Protein AF-A0AAW7D8P4-F1 (afdb_monomer)

Mean predicted aligned error: 3.4 Å

pLDDT: mean 95.24, std 5.35, range [63.38, 98.5]

Sequence (93 aa):
MNEHLEIVNHQNAIGYIKELAKKNKTISERDLLQIHYLMVHGINNDQAGKYRNLQVLISGAKHVPPQPFLVPKEMENLFLWYNENKDKLHPLY

Structure (mmCIF, N/CA/C/O backbone):
data_AF-A0AAW7D8P4-F1
#
_entry.id   AF-A0AAW7D8P4-F1
#
loop_
_atom_site.group_PDB
_atom_site.id
_atom_site.type_symbol
_atom_site.label_atom_id
_atom_site.label_alt_id
_atom_site.label_comp_id
_atom_site.label_asym_id
_atom_site.label_entity_id
_atom_site.label_seq_id
_atom_site.pdbx_PDB_ins_code
_atom_site.Cartn_x
_atom_site.Cartn_y
_atom_site.Cartn_z
_atom_site.occupancy
_atom_s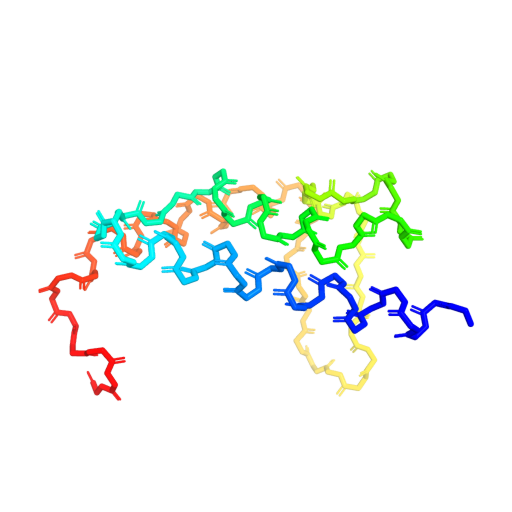ite.B_iso_or_equiv
_atom_site.auth_seq_id
_atom_site.auth_comp_id
_atom_site.auth_asym_id
_atom_site.auth_atom_id
_atom_site.pdbx_PDB_model_num
ATOM 1 N N . MET A 1 1 ? 24.795 1.824 -4.464 1.00 63.38 1 MET A N 1
ATOM 2 C CA . MET A 1 1 ? 24.037 3.093 -4.334 1.00 63.38 1 MET A CA 1
ATOM 3 C C . MET A 1 1 ? 22.552 2.831 -4.084 1.00 63.38 1 MET A C 1
ATOM 5 O O . MET A 1 1 ? 22.031 3.408 -3.142 1.00 63.38 1 MET A O 1
ATOM 9 N N . ASN A 1 2 ? 21.906 1.913 -4.820 1.00 76.94 2 ASN A N 1
ATOM 10 C CA . ASN A 1 2 ? 20.502 1.529 -4.580 1.00 76.94 2 ASN A CA 1
ATOM 11 C C . ASN A 1 2 ? 20.242 0.933 -3.184 1.00 76.94 2 ASN A C 1
ATOM 13 O O . ASN A 1 2 ? 19.294 1.354 -2.541 1.00 76.94 2 ASN A O 1
ATOM 17 N N . GLU A 1 3 ? 21.114 0.063 -2.665 1.00 86.69 3 GLU A N 1
ATOM 18 C CA . GLU A 1 3 ? 20.946 -0.534 -1.322 1.00 86.69 3 GLU A CA 1
ATOM 19 C C . GLU A 1 3 ? 20.849 0.516 -0.199 1.00 86.69 3 GLU A C 1
ATOM 21 O O . GLU A 1 3 ? 20.065 0.377 0.735 1.00 86.69 3 GLU A O 1
ATOM 26 N N . HIS A 1 4 ? 21.612 1.613 -0.297 1.00 93.06 4 HIS A N 1
ATOM 27 C CA . HIS A 1 4 ? 21.521 2.707 0.673 1.00 93.06 4 HIS A CA 1
ATOM 28 C C . HIS A 1 4 ? 20.154 3.404 0.606 1.00 93.06 4 HIS A C 1
ATOM 30 O O . HIS A 1 4 ? 19.560 3.690 1.645 1.00 93.06 4 HIS A O 1
ATOM 36 N N . LEU A 1 5 ? 19.634 3.637 -0.606 1.00 93.62 5 LEU A N 1
ATOM 37 C CA . LEU A 1 5 ? 18.301 4.209 -0.802 1.00 93.62 5 LEU A CA 1
ATOM 38 C C . LEU A 1 5 ? 17.206 3.270 -0.296 1.00 93.62 5 LEU A C 1
ATOM 40 O O . LEU A 1 5 ? 16.268 3.742 0.331 1.00 93.62 5 LEU A O 1
ATOM 44 N N . GLU A 1 6 ? 17.343 1.958 -0.490 1.00 93.75 6 GLU A N 1
ATOM 45 C CA . GLU A 1 6 ? 16.398 0.969 0.040 1.00 93.75 6 GLU A CA 1
ATOM 46 C C . GLU A 1 6 ? 16.294 1.046 1.567 1.00 93.75 6 GLU A C 1
ATOM 48 O O . GLU A 1 6 ? 15.185 1.072 2.102 1.00 93.75 6 GLU A O 1
ATOM 53 N N . ILE A 1 7 ? 17.424 1.168 2.272 1.00 95.62 7 ILE A N 1
ATOM 54 C CA . ILE A 1 7 ? 17.446 1.308 3.737 1.00 95.62 7 ILE A CA 1
ATOM 55 C C . ILE A 1 7 ? 16.736 2.597 4.177 1.00 95.62 7 ILE A C 1
ATOM 57 O O . ILE A 1 7 ? 15.882 2.563 5.067 1.00 95.62 7 ILE A O 1
ATOM 61 N N . VAL A 1 8 ? 17.057 3.729 3.542 1.00 96.56 8 VAL A N 1
ATOM 62 C CA . VAL A 1 8 ? 16.448 5.032 3.861 1.00 96.56 8 VAL A CA 1
ATOM 63 C C . VAL A 1 8 ? 14.942 5.021 3.572 1.00 96.56 8 VAL A C 1
ATOM 65 O O . VAL A 1 8 ? 14.138 5.437 4.408 1.00 96.56 8 VAL A O 1
ATOM 68 N N . ASN A 1 9 ? 14.540 4.490 2.420 1.00 97.25 9 ASN A N 1
ATOM 69 C CA . ASN A 1 9 ? 13.143 4.348 2.022 1.00 97.25 9 ASN A CA 1
ATOM 70 C C . ASN A 1 9 ? 12.362 3.467 2.996 1.00 97.25 9 ASN A C 1
ATOM 72 O O . ASN A 1 9 ? 11.258 3.825 3.410 1.00 97.25 9 ASN A O 1
ATOM 76 N N . HIS A 1 10 ? 12.952 2.350 3.424 1.00 97.06 10 HIS A N 1
ATOM 77 C CA . HIS A 1 10 ? 12.328 1.458 4.390 1.00 97.06 10 HIS A CA 1
ATOM 78 C C . HIS A 1 10 ? 12.118 2.143 5.744 1.00 97.06 10 HIS A C 1
ATOM 80 O O . HIS A 1 10 ? 11.033 2.053 6.325 1.00 97.06 10 HIS A O 1
ATOM 86 N N . GLN A 1 11 ? 13.111 2.901 6.221 1.00 97.88 11 GLN A N 1
ATOM 87 C CA . GLN A 1 11 ? 12.978 3.700 7.440 1.00 97.88 11 GLN A CA 1
ATOM 88 C C . GLN A 1 11 ? 11.829 4.717 7.328 1.00 97.88 11 GLN A C 1
ATOM 90 O O . GLN A 1 11 ? 11.022 4.838 8.256 1.00 97.88 11 GLN A O 1
ATOM 95 N N . ASN A 1 12 ? 11.710 5.402 6.188 1.00 97.62 12 ASN A N 1
ATOM 96 C CA . ASN A 1 12 ? 10.635 6.363 5.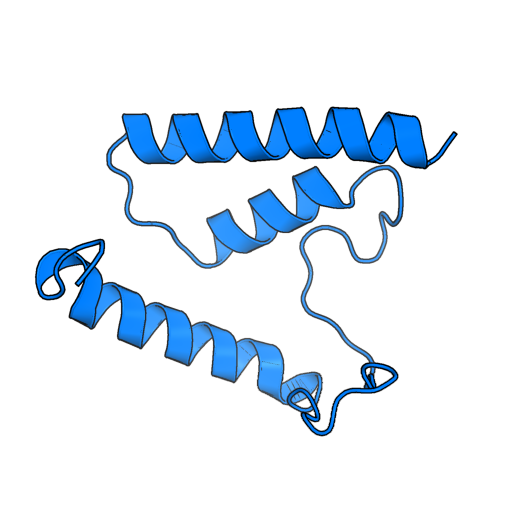928 1.00 97.62 12 ASN A CA 1
ATOM 97 C C . ASN A 1 12 ? 9.253 5.694 5.890 1.00 97.62 12 ASN A C 1
ATOM 99 O O . ASN A 1 12 ? 8.308 6.186 6.514 1.00 97.62 12 ASN A O 1
ATOM 103 N N . ALA A 1 13 ? 9.132 4.554 5.207 1.00 98.12 13 ALA A N 1
ATOM 104 C CA . ALA A 1 13 ? 7.891 3.791 5.126 1.00 98.12 13 ALA A CA 1
ATOM 105 C C . ALA A 1 13 ? 7.435 3.294 6.509 1.00 98.12 13 ALA A C 1
ATOM 107 O O . ALA A 1 13 ? 6.272 3.475 6.875 1.00 98.12 13 ALA A O 1
ATOM 108 N N . ILE A 1 14 ? 8.352 2.753 7.322 1.00 98.38 14 ILE A N 1
ATOM 109 C CA . ILE A 1 14 ? 8.063 2.358 8.711 1.00 98.38 14 ILE A CA 1
ATOM 110 C C . ILE A 1 14 ? 7.606 3.565 9.537 1.00 98.38 14 ILE A C 1
ATOM 112 O O . ILE A 1 14 ? 6.654 3.453 10.313 1.00 98.38 14 ILE A O 1
ATOM 116 N N . GLY A 1 15 ? 8.267 4.716 9.385 1.00 98.31 15 GLY A N 1
ATOM 117 C CA . GLY A 1 15 ? 7.873 5.956 10.055 1.00 98.31 15 GLY A CA 1
ATOM 118 C C . GLY A 1 15 ? 6.429 6.341 9.736 1.00 98.31 15 GLY A C 1
ATOM 119 O O . GLY A 1 15 ? 5.633 6.569 10.645 1.00 98.31 15 GLY A O 1
ATOM 120 N N . TYR A 1 16 ? 6.059 6.316 8.455 1.00 98.06 16 TYR A N 1
ATOM 121 C CA . TYR A 1 16 ? 4.697 6.604 8.010 1.00 98.06 16 TYR A CA 1
ATOM 122 C C . TYR A 1 16 ? 3.665 5.615 8.576 1.00 98.06 16 TYR A C 1
ATOM 124 O O . TYR A 1 16 ? 2.636 6.040 9.103 1.00 98.06 16 TYR A O 1
ATOM 132 N N . ILE A 1 17 ? 3.960 4.309 8.558 1.00 97.81 17 ILE A N 1
ATOM 133 C CA . ILE A 1 17 ? 3.089 3.273 9.143 1.00 97.81 17 ILE A CA 1
ATOM 134 C C . ILE A 1 17 ? 2.869 3.520 10.642 1.00 97.81 17 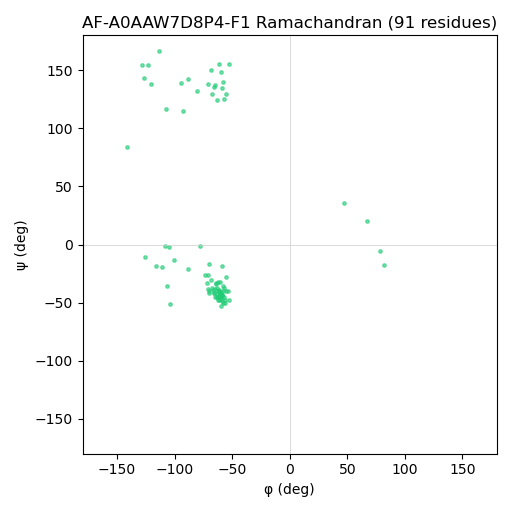ILE A C 1
ATOM 136 O O . ILE A 1 17 ? 1.737 3.448 11.123 1.00 97.81 17 ILE A O 1
ATOM 140 N N . LYS A 1 18 ? 3.927 3.865 11.387 1.00 97.94 18 LYS A N 1
ATOM 141 C CA . LYS A 1 18 ? 3.819 4.188 12.819 1.00 97.94 18 LYS A CA 1
ATOM 142 C C . LYS A 1 18 ? 2.924 5.402 13.065 1.00 97.94 18 LYS A C 1
ATOM 144 O O . LYS A 1 18 ? 2.143 5.387 14.011 1.00 97.94 18 LYS A O 1
ATOM 149 N N . GLU A 1 19 ? 2.999 6.432 12.226 1.00 97.44 19 GLU A N 1
ATOM 150 C CA . GLU A 1 19 ? 2.121 7.604 12.336 1.00 97.44 19 GLU A CA 1
ATOM 151 C C . GLU A 1 19 ? 0.653 7.278 12.027 1.00 97.44 19 GLU A C 1
ATOM 153 O O . GLU A 1 19 ? -0.241 7.791 12.703 1.00 97.44 19 GLU A O 1
ATOM 158 N N . LEU A 1 20 ? 0.382 6.398 11.057 1.00 96.62 20 LEU A N 1
ATOM 159 C CA . LEU A 1 20 ? -0.975 5.900 10.802 1.00 96.62 20 LEU A CA 1
ATOM 160 C C . LEU A 1 20 ? -1.530 5.143 12.016 1.00 96.62 20 LEU A C 1
ATOM 162 O O . LEU A 1 20 ? -2.658 5.408 12.438 1.00 96.62 20 LEU A O 1
ATOM 166 N N . ALA A 1 21 ? -0.717 4.264 12.608 1.00 95.06 21 ALA A N 1
ATOM 167 C CA . ALA A 1 21 ? -1.088 3.491 13.789 1.00 95.06 21 ALA A CA 1
ATOM 168 C C . ALA A 1 21 ? -1.358 4.387 15.010 1.00 95.06 21 ALA A C 1
ATOM 170 O O . ALA A 1 21 ? -2.382 4.234 15.669 1.00 95.06 21 ALA A O 1
ATOM 171 N N . LYS A 1 22 ? -0.497 5.382 15.277 1.00 97.12 22 LYS A N 1
ATOM 172 C CA . LYS A 1 22 ? -0.694 6.355 16.371 1.00 97.12 22 LYS A CA 1
ATOM 173 C C . LYS A 1 22 ? -2.005 7.128 16.255 1.00 97.12 22 LYS A C 1
ATOM 175 O O . LYS A 1 22 ? -2.619 7.447 17.266 1.00 97.12 22 LYS A O 1
ATOM 180 N N . LYS A 1 23 ? -2.433 7.441 15.030 1.00 95.75 23 LYS A N 1
ATOM 181 C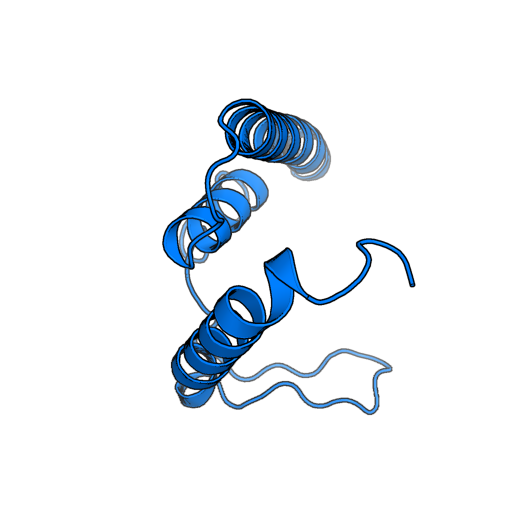 CA . LYS A 1 23 ? -3.695 8.147 14.763 1.00 95.75 23 LYS A CA 1
ATOM 182 C C . LYS A 1 23 ? -4.923 7.240 14.860 1.00 95.75 23 LYS A C 1
ATOM 184 O O . LYS A 1 23 ? -6.028 7.725 14.639 1.00 95.75 23 LYS A O 1
ATOM 189 N N . ASN A 1 24 ? -4.734 5.945 15.136 1.00 90.50 24 ASN A N 1
ATOM 190 C CA . ASN A 1 24 ? -5.770 4.915 15.087 1.00 90.50 24 ASN A CA 1
ATOM 191 C C . ASN A 1 24 ? -6.609 4.992 13.796 1.00 90.50 24 ASN A C 1
ATOM 193 O O . ASN A 1 24 ? -7.829 4.819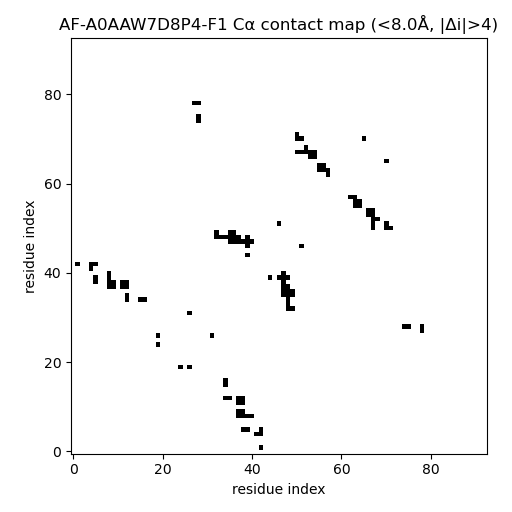 13.794 1.00 90.50 24 ASN A O 1
ATOM 197 N N . LYS A 1 25 ? -5.953 5.349 12.684 1.00 90.25 25 LYS A N 1
ATOM 198 C CA . LYS A 1 25 ? -6.617 5.550 11.400 1.00 90.25 25 LYS A CA 1
ATOM 199 C C . LYS A 1 25 ? -6.837 4.188 10.751 1.00 90.25 25 LYS A C 1
ATOM 201 O O . LYS A 1 25 ? -5.900 3.403 10.626 1.00 90.25 25 LYS A O 1
ATOM 206 N N . THR A 1 26 ? -8.050 3.935 10.260 1.00 93.56 26 THR A N 1
ATOM 207 C CA . THR A 1 26 ? -8.286 2.784 9.378 1.00 93.56 26 THR A CA 1
ATOM 208 C C . THR A 1 26 ? -7.477 2.963 8.092 1.00 93.56 26 THR A C 1
ATOM 210 O O . THR A 1 26 ? -7.584 3.993 7.423 1.00 93.56 26 THR A O 1
ATOM 213 N N . ILE A 1 27 ? -6.640 1.974 7.778 1.00 95.69 27 ILE A N 1
ATOM 214 C CA . ILE A 1 27 ? -5.797 1.979 6.583 1.00 95.69 27 ILE A CA 1
ATOM 215 C C . ILE A 1 27 ? -6.670 1.907 5.325 1.00 95.69 27 ILE A C 1
ATOM 217 O O . ILE A 1 27 ? -7.617 1.127 5.253 1.00 95.69 27 ILE A O 1
ATOM 221 N N . SER A 1 28 ? -6.339 2.736 4.339 1.00 96.44 28 SER A N 1
ATOM 222 C CA . SER A 1 28 ? -7.002 2.776 3.035 1.00 96.44 28 SER A CA 1
ATOM 223 C C . SER A 1 28 ? -6.070 2.321 1.913 1.00 96.44 28 SER A C 1
ATOM 225 O O . SER A 1 28 ? -4.848 2.292 2.071 1.00 96.44 28 SER A O 1
ATOM 227 N N . GLU A 1 29 ? -6.638 2.055 0.740 1.00 97.50 29 GLU A N 1
ATOM 228 C CA . GLU A 1 29 ? -5.884 1.769 -0.485 1.00 97.50 29 GLU A CA 1
ATOM 229 C C . GLU A 1 29 ? -4.862 2.862 -0.815 1.00 97.50 29 GLU A C 1
ATOM 231 O O . GLU A 1 29 ? -3.714 2.584 -1.160 1.00 97.50 29 GLU A O 1
ATOM 236 N N . ARG A 1 30 ? -5.241 4.127 -0.609 1.00 97.56 30 ARG A N 1
ATOM 237 C CA . ARG A 1 30 ? -4.336 5.264 -0.780 1.00 97.56 30 ARG A CA 1
ATOM 238 C C . ARG A 1 30 ? -3.148 5.206 0.177 1.00 97.56 30 ARG A C 1
ATOM 240 O O . ARG A 1 30 ? -2.039 5.537 -0.228 1.00 97.56 30 ARG A O 1
ATOM 247 N N . ASP A 1 31 ? -3.370 4.810 1.430 1.00 98.06 31 ASP A N 1
ATOM 248 C CA . ASP A 1 31 ? -2.289 4.685 2.413 1.00 98.06 31 ASP A CA 1
ATOM 249 C C . ASP A 1 31 ? -1.323 3.558 2.016 1.00 98.06 31 ASP A C 1
ATOM 251 O O . ASP A 1 31 ? -0.110 3.730 2.107 1.00 98.06 31 ASP A O 1
ATOM 255 N N . LEU A 1 32 ? -1.842 2.438 1.500 1.00 98.12 32 LEU A N 1
ATOM 256 C CA . LEU A 1 32 ? -1.020 1.350 0.968 1.00 98.12 32 LEU A CA 1
ATOM 257 C C . LEU A 1 32 ? -0.167 1.801 -0.226 1.00 98.12 32 LEU A C 1
ATOM 259 O O . LEU A 1 32 ? 1.038 1.546 -0.255 1.00 98.12 32 LEU A O 1
ATOM 263 N N . LEU A 1 33 ? -0.764 2.496 -1.196 1.00 98.31 33 LEU A N 1
ATOM 264 C CA . LEU A 1 33 ? -0.021 3.034 -2.338 1.00 98.31 33 LEU A CA 1
ATOM 265 C C . LEU A 1 33 ? 1.002 4.091 -1.900 1.00 98.31 33 LEU A C 1
ATOM 267 O O . LEU A 1 33 ? 2.095 4.146 -2.458 1.00 98.31 33 LEU A O 1
ATOM 271 N N . GLN A 1 34 ? 0.708 4.874 -0.859 1.00 98.50 34 GLN A N 1
ATOM 272 C CA . GLN A 1 34 ? 1.671 5.805 -0.272 1.00 98.50 34 GLN A CA 1
ATOM 273 C C . GLN A 1 34 ? 2.852 5.070 0.377 1.00 98.50 34 GLN A C 1
ATOM 275 O O . GLN A 1 34 ? 3.997 5.481 0.195 1.00 98.50 34 GLN A O 1
ATOM 280 N N . ILE A 1 35 ? 2.609 3.968 1.092 1.00 98.38 35 ILE A N 1
ATOM 281 C CA . ILE A 1 35 ? 3.677 3.115 1.637 1.00 98.38 35 ILE A CA 1
ATOM 282 C C . ILE A 1 35 ? 4.543 2.571 0.495 1.00 98.38 35 ILE A C 1
ATOM 284 O O . ILE A 1 35 ? 5.766 2.681 0.548 1.00 98.38 35 ILE A O 1
ATOM 288 N N . HIS A 1 36 ? 3.925 2.049 -0.568 1.00 98.31 36 HIS A N 1
ATOM 289 C CA . HIS A 1 36 ? 4.653 1.5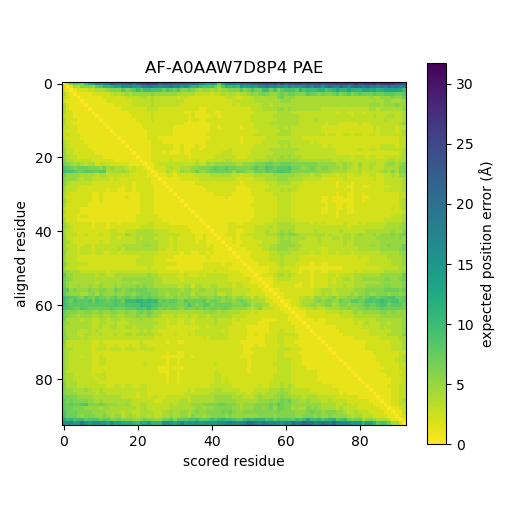59 -1.740 1.00 98.31 36 HIS A CA 1
ATOM 290 C C . HIS A 1 36 ? 5.464 2.669 -2.426 1.00 98.31 36 HIS A C 1
ATOM 292 O O . HIS A 1 36 ? 6.605 2.450 -2.828 1.00 98.31 36 HIS A O 1
ATOM 298 N N . TYR A 1 37 ? 4.913 3.882 -2.521 1.00 98.44 37 TYR A N 1
ATOM 299 C CA . TYR A 1 37 ? 5.644 5.042 -3.021 1.00 98.44 37 TYR A CA 1
ATOM 300 C C . TYR A 1 37 ? 6.897 5.313 -2.185 1.00 98.44 37 TYR A C 1
ATOM 302 O O . TYR A 1 37 ? 7.983 5.405 -2.746 1.00 98.44 37 TYR A O 1
ATOM 310 N N . LEU A 1 38 ? 6.771 5.377 -0.855 1.00 98.19 38 LEU A N 1
ATOM 311 C CA . LEU A 1 38 ? 7.903 5.626 0.045 1.00 98.19 38 LEU A CA 1
ATOM 312 C C . LEU A 1 38 ? 8.987 4.547 -0.053 1.00 98.19 38 LEU A C 1
ATOM 314 O O . LEU A 1 38 ? 10.160 4.862 0.100 1.00 98.19 38 LEU A O 1
ATOM 318 N N . MET A 1 39 ? 8.602 3.301 -0.331 1.00 96.81 39 MET A N 1
ATOM 319 C CA . MET A 1 39 ? 9.532 2.184 -0.502 1.00 96.81 39 MET A CA 1
ATOM 320 C C . MET A 1 39 ? 10.345 2.269 -1.803 1.00 96.81 39 MET A C 1
ATOM 322 O O . MET A 1 39 ? 11.520 1.907 -1.816 1.00 96.81 39 MET A O 1
ATOM 326 N N . VAL A 1 40 ? 9.732 2.723 -2.900 1.00 95.81 40 VAL A N 1
ATOM 327 C CA . VAL A 1 40 ? 10.276 2.551 -4.263 1.00 95.81 40 VAL A CA 1
ATOM 328 C C . VAL A 1 40 ? 10.735 3.868 -4.901 1.00 95.81 40 VAL A C 1
ATOM 330 O O . VAL A 1 40 ? 11.531 3.863 -5.845 1.00 95.81 40 VAL A O 1
ATOM 333 N N . HIS A 1 41 ? 10.271 5.010 -4.396 1.00 95.06 41 HIS A N 1
ATOM 334 C CA . HIS A 1 41 ? 10.677 6.324 -4.888 1.00 95.06 41 HIS A CA 1
ATOM 335 C C . HIS A 1 41 ? 12.198 6.521 -4.783 1.00 95.06 41 HIS A C 1
ATOM 337 O O . HIS A 1 41 ? 12.836 6.091 -3.828 1.00 95.06 41 HIS A O 1
ATOM 343 N N . GLY A 1 42 ? 12.803 7.140 -5.793 1.00 93.81 42 GLY A N 1
ATOM 344 C CA . GLY A 1 42 ? 14.255 7.269 -5.936 1.00 93.81 42 GLY A CA 1
ATOM 345 C C . GLY A 1 42 ? 14.948 6.034 -6.528 1.00 93.81 42 GLY A C 1
ATOM 346 O O . GLY A 1 42 ? 16.058 6.169 -7.033 1.00 93.81 42 GLY A O 1
ATOM 347 N N . ILE A 1 43 ? 14.295 4.864 -6.530 1.00 94.94 43 ILE A N 1
ATOM 348 C CA . ILE A 1 43 ? 14.802 3.622 -7.142 1.00 94.94 43 ILE A CA 1
ATOM 349 C C . ILE A 1 43 ? 14.086 3.359 -8.472 1.00 94.94 43 ILE A C 1
ATOM 351 O O . ILE A 1 43 ? 14.728 3.151 -9.498 1.00 94.94 43 ILE A O 1
ATOM 355 N N . ASN A 1 44 ? 12.749 3.397 -8.469 1.00 94.50 44 ASN A N 1
ATOM 356 C CA . ASN A 1 44 ? 11.922 3.260 -9.667 1.00 94.50 44 ASN A CA 1
ATOM 357 C C . ASN A 1 44 ? 10.715 4.204 -9.598 1.00 94.50 44 ASN A C 1
ATOM 359 O O . ASN A 1 44 ? 9.610 3.835 -9.195 1.00 94.50 44 ASN A O 1
ATOM 363 N N . ASN A 1 45 ? 10.942 5.452 -10.000 1.00 94.44 45 ASN A N 1
ATOM 364 C CA . ASN A 1 45 ? 9.941 6.515 -9.910 1.00 94.44 45 ASN A CA 1
ATOM 365 C C . ASN A 1 45 ? 8.692 6.246 -10.753 1.00 94.44 45 ASN A C 1
ATOM 367 O O . ASN A 1 45 ? 7.594 6.628 -10.352 1.00 94.44 45 ASN A O 1
ATOM 371 N N . ASP A 1 46 ? 8.836 5.560 -11.885 1.00 95.81 46 ASP A N 1
ATOM 372 C CA . ASP A 1 46 ? 7.714 5.308 -12.788 1.00 95.81 46 ASP A CA 1
ATOM 373 C C . ASP A 1 46 ? 6.683 4.359 -12.174 1.00 95.81 46 ASP A C 1
ATOM 375 O O . ASP A 1 46 ? 5.487 4.494 -12.453 1.00 95.81 46 ASP A O 1
ATOM 379 N N . GLN A 1 47 ? 7.137 3.439 -11.316 1.00 96.12 47 GLN A N 1
ATOM 380 C CA . GLN A 1 47 ? 6.309 2.426 -10.654 1.00 96.12 47 GLN A CA 1
ATOM 381 C C . GLN A 1 47 ? 5.944 2.776 -9.203 1.00 96.12 47 GLN A C 1
ATOM 383 O O . GLN A 1 47 ? 5.050 2.154 -8.624 1.00 96.12 47 GLN A O 1
ATOM 388 N N . ALA A 1 48 ? 6.604 3.767 -8.599 1.00 97.38 48 ALA A N 1
ATOM 389 C CA . ALA A 1 48 ? 6.366 4.158 -7.215 1.00 97.38 48 ALA A CA 1
ATOM 390 C C . ALA A 1 48 ? 4.888 4.528 -6.977 1.00 97.38 48 ALA A C 1
ATOM 392 O O . ALA A 1 48 ? 4.318 5.378 -7.662 1.00 97.38 48 ALA A O 1
ATOM 393 N N . GLY A 1 49 ? 4.264 3.873 -5.992 1.00 98.12 49 GLY A N 1
ATOM 394 C CA . GLY A 1 49 ? 2.871 4.122 -5.602 1.00 98.12 49 GLY A CA 1
ATOM 395 C C . GLY A 1 49 ? 1.805 3.728 -6.627 1.00 98.12 49 GLY A C 1
ATOM 396 O O . GLY A 1 49 ? 0.689 4.238 -6.558 1.00 98.12 49 GLY A O 1
ATOM 397 N N . LYS A 1 50 ? 2.122 2.841 -7.575 1.00 98.00 50 LYS A N 1
ATOM 398 C CA . LYS A 1 50 ? 1.173 2.362 -8.587 1.00 98.00 50 LYS A CA 1
ATOM 399 C C . LYS A 1 50 ? 1.042 0.849 -8.547 1.00 98.00 50 LYS A C 1
ATOM 401 O O . LYS A 1 50 ? 1.968 0.140 -8.156 1.00 98.00 50 LYS A O 1
ATOM 406 N N . TYR A 1 51 ? -0.104 0.357 -9.005 1.00 98.00 51 TYR A N 1
ATOM 407 C CA . TYR A 1 51 ? -0.247 -1.056 -9.316 1.00 98.00 51 TYR A CA 1
ATOM 408 C C . TYR A 1 51 ? 0.586 -1.439 -10.528 1.00 98.00 51 TYR A C 1
ATOM 410 O O . TYR A 1 51 ? 0.793 -0.654 -11.455 1.00 98.00 51 TYR A O 1
ATOM 418 N N . ARG A 1 52 ? 1.021 -2.695 -10.519 1.00 96.25 52 ARG A N 1
ATOM 419 C CA . ARG A 1 52 ? 1.719 -3.314 -11.637 1.00 96.25 52 ARG A CA 1
ATOM 420 C C . ARG A 1 52 ? 0.842 -3.293 -12.889 1.00 96.25 52 ARG A C 1
ATOM 422 O O . ARG A 1 52 ? -0.313 -3.701 -12.849 1.00 96.25 52 ARG A O 1
ATOM 429 N N . ASN A 1 53 ? 1.443 -2.918 -14.012 1.00 95.44 53 ASN A N 1
ATOM 430 C CA . ASN A 1 53 ? 0.804 -2.857 -15.328 1.00 95.44 53 ASN A CA 1
ATOM 431 C C . ASN A 1 53 ? 1.275 -3.953 -16.310 1.00 95.44 53 ASN A C 1
ATOM 433 O O . ASN A 1 53 ? 0.775 -4.019 -17.428 1.00 95.44 53 ASN A O 1
ATOM 437 N N . LEU A 1 54 ? 2.205 -4.827 -15.909 1.00 95.94 54 LEU A N 1
ATOM 438 C CA . LEU A 1 54 ? 2.775 -5.895 -16.746 1.00 95.94 54 LEU A CA 1
ATOM 439 C C . LEU A 1 54 ? 2.654 -7.253 -16.073 1.00 95.94 54 LEU A C 1
ATOM 441 O O . LEU A 1 54 ? 2.828 -7.318 -14.862 1.00 95.94 54 LEU A O 1
ATOM 445 N N . GLN A 1 55 ? 2.394 -8.340 -16.810 1.00 96.50 55 GLN A N 1
ATOM 446 C CA . GLN A 1 55 ? 2.352 -9.681 -16.213 1.00 96.50 55 GLN A CA 1
ATOM 447 C C . GLN A 1 55 ? 3.727 -10.102 -15.678 1.00 96.50 55 GLN A C 1
ATOM 449 O O . GLN A 1 55 ? 4.736 -9.880 -16.339 1.00 96.50 55 GLN A O 1
ATOM 454 N N . VAL A 1 56 ? 3.768 -10.706 -14.486 1.00 94.94 56 VAL A N 1
ATOM 455 C CA . VAL A 1 56 ? 5.010 -11.219 -13.886 1.00 94.94 56 VAL A CA 1
ATOM 456 C C . VAL A 1 56 ? 4.852 -12.667 -13.452 1.00 94.94 56 VAL A C 1
ATOM 458 O O . VAL A 1 56 ? 3.753 -13.130 -13.145 1.00 94.94 56 VAL A O 1
ATOM 461 N N . LEU A 1 57 ? 5.984 -13.358 -13.402 1.00 95.06 57 LEU A N 1
ATOM 462 C CA . LEU A 1 57 ? 6.141 -14.666 -12.788 1.00 95.06 57 LEU A CA 1
ATOM 463 C C . LEU A 1 57 ? 7.186 -14.528 -11.685 1.00 95.06 57 LEU A C 1
ATOM 465 O O . LEU A 1 57 ? 8.193 -13.843 -11.863 1.00 95.06 57 LEU A O 1
ATOM 469 N N . ILE A 1 58 ? 6.941 -15.161 -10.543 1.00 93.81 58 ILE A N 1
ATOM 470 C CA . ILE A 1 58 ? 7.891 -15.160 -9.433 1.00 93.81 58 ILE A CA 1
ATOM 471 C C . ILE A 1 58 ? 8.758 -16.405 -9.593 1.00 93.81 58 ILE A C 1
ATOM 473 O O . ILE A 1 58 ? 8.256 -17.528 -9.528 1.00 93.81 58 ILE A O 1
ATOM 477 N N . SER A 1 59 ? 10.052 -16.205 -9.841 1.00 95.12 59 SER A N 1
ATOM 478 C CA . SER A 1 59 ? 10.989 -17.311 -10.048 1.00 95.12 59 SER A CA 1
ATOM 479 C C . SER A 1 59 ? 10.959 -18.280 -8.862 1.00 95.12 59 SER A C 1
ATOM 481 O O . SER A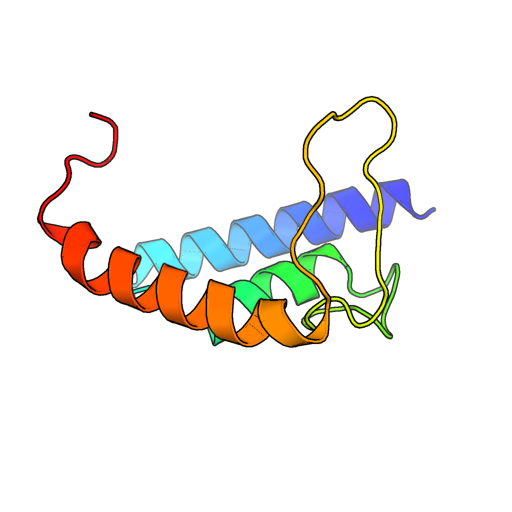 1 59 ? 11.038 -17.861 -7.709 1.00 95.12 59 SER A O 1
ATOM 483 N N . GLY A 1 60 ? 10.805 -19.574 -9.146 1.00 95.06 60 GLY A N 1
ATOM 484 C CA . GLY A 1 60 ? 10.726 -20.629 -8.131 1.00 95.06 60 GLY A CA 1
ATOM 485 C C . GLY A 1 60 ? 9.372 -20.774 -7.423 1.00 95.06 60 GLY A C 1
ATOM 486 O O . GLY A 1 60 ? 9.197 -21.729 -6.668 1.00 95.06 60 GLY A O 1
ATOM 487 N N . ALA A 1 61 ? 8.392 -19.899 -7.670 1.00 95.38 61 ALA A N 1
ATOM 488 C CA . ALA A 1 61 ? 7.053 -20.025 -7.099 1.00 95.38 61 ALA A CA 1
ATOM 489 C C . ALA A 1 61 ? 6.092 -20.746 -8.058 1.00 95.38 61 ALA A C 1
ATOM 491 O O . ALA A 1 61 ? 6.059 -20.470 -9.255 1.00 95.38 61 ALA A O 1
ATOM 492 N N . LYS A 1 62 ? 5.239 -21.631 -7.517 1.00 95.38 62 LYS A N 1
ATOM 493 C CA . LYS A 1 62 ? 4.080 -22.173 -8.259 1.00 95.38 62 LYS A CA 1
ATOM 494 C C . LYS A 1 62 ? 2.959 -21.145 -8.412 1.00 95.38 62 LYS A C 1
ATOM 496 O O . LYS A 1 62 ? 2.140 -21.254 -9.318 1.00 95.38 62 LYS A O 1
ATOM 501 N N . HIS A 1 63 ? 2.889 -20.190 -7.485 1.00 95.00 63 HIS A N 1
ATOM 502 C CA . HIS A 1 63 ? 1.877 -19.148 -7.497 1.00 95.00 63 HIS A CA 1
ATOM 503 C C . HIS A 1 63 ? 2.091 -18.209 -8.687 1.00 95.00 63 HIS A C 1
ATOM 505 O O . HIS A 1 63 ? 3.185 -17.678 -8.883 1.00 95.00 63 HIS A O 1
ATOM 511 N N . VAL A 1 64 ? 1.019 -17.975 -9.438 1.00 95.31 64 VAL A N 1
ATOM 512 C CA . VAL A 1 64 ? 0.974 -16.987 -10.512 1.00 95.31 64 VAL A CA 1
ATOM 513 C C . VAL A 1 64 ? 0.117 -15.817 -10.029 1.00 95.31 64 VAL A C 1
ATOM 515 O O . VAL A 1 64 ? -1.072 -16.024 -9.771 1.00 95.31 64 VAL A O 1
ATOM 518 N N . PRO A 1 65 ? 0.683 -14.603 -9.897 1.00 96.12 65 PRO A N 1
ATOM 519 C CA . PRO A 1 65 ? -0.090 -13.435 -9.498 1.00 96.12 65 PRO A CA 1
ATOM 520 C C . PRO A 1 65 ? -1.212 -13.109 -10.499 1.00 96.12 65 PRO A C 1
ATOM 522 O O . PRO A 1 65 ? -1.066 -13.411 -11.693 1.00 96.12 65 PRO A O 1
ATOM 525 N N . PRO A 1 66 ? -2.286 -12.425 -10.054 1.00 96.69 66 PRO A N 1
ATOM 526 C CA . PRO A 1 66 ? -3.381 -11.996 -10.924 1.00 96.69 66 PRO A CA 1
ATOM 527 C C . PRO A 1 66 ? -2.897 -11.206 -12.142 1.00 96.69 66 PRO A C 1
ATOM 529 O O . PRO A 1 66 ? -1.844 -10.565 -12.105 1.00 96.69 66 PRO A O 1
ATOM 532 N N . GLN A 1 67 ? -3.681 -11.204 -13.220 1.00 97.81 67 GLN A N 1
ATOM 533 C CA . GLN A 1 67 ? -3.384 -10.363 -14.382 1.00 97.81 67 GLN A CA 1
ATOM 534 C C . GLN A 1 67 ? -3.367 -8.873 -13.992 1.00 97.81 67 GLN A C 1
ATOM 536 O O . GLN A 1 67 ? -4.133 -8.483 -13.109 1.00 97.81 67 GLN A O 1
ATOM 541 N N . PRO A 1 68 ? -2.555 -8.010 -14.639 1.00 97.69 68 PRO A N 1
ATOM 542 C CA . PRO A 1 68 ? -2.382 -6.616 -14.214 1.00 97.69 68 PRO A CA 1
ATOM 543 C C . PRO A 1 68 ? -3.697 -5.837 -14.120 1.00 97.69 68 PRO A C 1
ATOM 545 O O . PRO A 1 68 ? -3.924 -5.108 -13.162 1.00 97.69 68 PRO A O 1
ATOM 548 N N . PHE A 1 69 ? -4.599 -6.051 -15.081 1.00 97.31 69 PHE A N 1
ATOM 549 C CA . PHE A 1 69 ? -5.904 -5.388 -15.129 1.00 97.31 69 PHE A CA 1
ATOM 550 C C . PHE A 1 69 ? -6.877 -5.856 -14.033 1.00 97.31 69 PHE A C 1
ATOM 552 O O . PHE A 1 69 ? -7.853 -5.163 -13.762 1.00 97.31 69 PHE A O 1
ATOM 559 N N . LEU A 1 70 ? -6.620 -7.003 -13.393 1.00 98.19 70 LEU A N 1
ATOM 560 C CA . LEU A 1 70 ? -7.407 -7.499 -12.260 1.00 98.19 70 LEU A CA 1
ATOM 561 C C . LEU A 1 70 ? -6.890 -6.980 -10.918 1.00 98.19 70 LEU A C 1
ATOM 563 O O . LEU A 1 70 ? -7.656 -6.946 -9.962 1.00 98.19 70 LEU A O 1
ATOM 567 N N . VAL A 1 71 ? -5.626 -6.542 -10.835 1.00 98.00 71 VAL A N 1
ATOM 568 C CA . VAL A 1 71 ? -5.013 -6.099 -9.571 1.00 98.00 71 VAL A CA 1
ATOM 569 C C . VAL A 1 71 ? -5.851 -5.033 -8.856 1.00 98.00 71 VAL A C 1
ATOM 571 O O . VAL A 1 71 ? -6.113 -5.231 -7.673 1.00 98.00 71 VAL A O 1
ATOM 574 N N . PRO A 1 72 ? -6.348 -3.963 -9.513 1.00 97.81 72 PRO A N 1
ATOM 575 C CA . PRO A 1 72 ? -7.183 -2.979 -8.823 1.00 97.81 72 PRO A CA 1
ATOM 576 C C . PRO A 1 72 ? -8.439 -3.598 -8.197 1.00 97.81 72 PRO A C 1
ATOM 578 O O . PRO A 1 72 ? -8.790 -3.264 -7.070 1.00 97.81 72 PRO A O 1
ATOM 581 N N . LYS A 1 73 ? -9.085 -4.547 -8.890 1.00 97.94 73 LYS A N 1
ATOM 582 C CA . LYS A 1 73 ? -10.294 -5.205 -8.382 1.00 97.94 73 LYS A CA 1
ATOM 583 C C . LYS A 1 73 ? -9.996 -6.132 -7.204 1.00 97.94 73 LYS A C 1
ATOM 585 O O . LYS A 1 73 ? -10.738 -6.138 -6.227 1.00 97.94 73 LYS A O 1
ATOM 590 N N . GLU A 1 74 ? -8.905 -6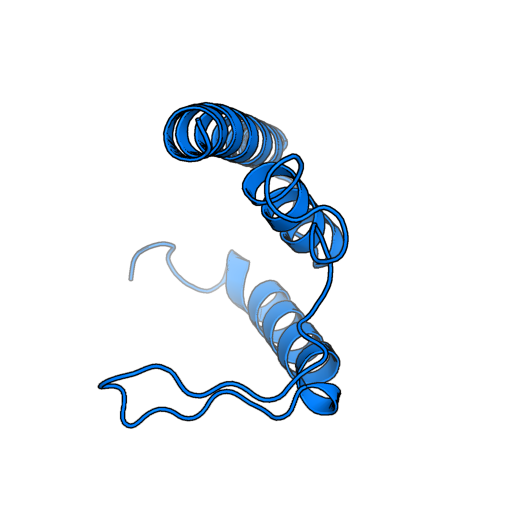.888 -7.274 1.00 98.12 74 GLU A N 1
ATOM 591 C CA . GLU A 1 74 ? -8.461 -7.743 -6.166 1.00 98.12 74 GLU A CA 1
ATOM 592 C C . GLU A 1 74 ? -8.093 -6.918 -4.925 1.00 98.12 74 GLU A C 1
ATOM 594 O O . GLU A 1 74 ? -8.406 -7.303 -3.801 1.00 98.12 74 GLU A O 1
ATOM 599 N N . MET A 1 75 ? -7.485 -5.746 -5.120 1.00 98.19 75 MET A N 1
ATOM 600 C CA . MET A 1 75 ? -7.151 -4.833 -4.028 1.00 98.19 75 MET A CA 1
ATOM 601 C C . MET A 1 75 ? -8.392 -4.184 -3.411 1.00 98.19 75 MET A C 1
ATOM 603 O O . MET A 1 75 ? -8.481 -4.095 -2.189 1.00 98.19 75 MET A O 1
ATOM 607 N N . GLU A 1 76 ? -9.381 -3.803 -4.221 1.00 97.88 76 GLU A N 1
ATOM 608 C CA . GLU A 1 76 ? -10.691 -3.371 -3.723 1.00 97.88 76 GLU A CA 1
ATOM 609 C C . GLU A 1 76 ? -11.319 -4.460 -2.836 1.00 97.88 76 GLU A C 1
ATOM 611 O O . GLU A 1 76 ? -11.695 -4.191 -1.694 1.00 97.88 76 GLU A O 1
ATOM 616 N N . ASN A 1 77 ? -11.358 -5.708 -3.320 1.00 98.31 77 ASN A N 1
ATOM 617 C CA . ASN A 1 77 ? -11.886 -6.847 -2.565 1.00 98.31 77 ASN A CA 1
ATOM 618 C C . ASN A 1 77 ? -11.119 -7.071 -1.249 1.00 98.31 77 ASN A C 1
ATOM 620 O O . ASN A 1 77 ? -11.737 -7.326 -0.214 1.00 98.31 77 ASN A O 1
ATOM 624 N N . LEU A 1 78 ? -9.789 -6.930 -1.261 1.00 98.06 78 LEU A N 1
ATOM 625 C CA . LEU A 1 78 ? -8.961 -7.006 -0.056 1.00 98.06 78 LEU A CA 1
ATOM 626 C C . LEU A 1 78 ? -9.362 -5.944 0.976 1.00 98.06 78 LEU A C 1
ATOM 628 O O . LEU A 1 78 ? -9.483 -6.258 2.159 1.00 98.06 78 LEU A O 1
ATOM 632 N N . PHE A 1 79 ? -9.579 -4.697 0.552 1.00 98.06 79 PHE A N 1
ATOM 633 C CA . PHE A 1 79 ? -9.969 -3.625 1.469 1.00 98.06 79 PHE A CA 1
ATOM 634 C C . PHE A 1 79 ? -11.405 -3.766 1.975 1.00 98.06 79 PHE A C 1
ATOM 636 O O . PHE A 1 79 ? -11.666 -3.421 3.128 1.00 98.06 79 PHE A O 1
ATOM 643 N N . LEU A 1 80 ? -12.323 -4.302 1.167 1.00 97.81 80 LEU A N 1
ATOM 644 C CA . LEU A 1 80 ? -13.665 -4.669 1.628 1.00 97.81 80 LEU A CA 1
ATOM 645 C C . LEU A 1 80 ? -13.577 -5.715 2.742 1.00 97.81 80 LEU A C 1
ATOM 647 O O . LEU A 1 80 ? -14.053 -5.469 3.850 1.00 97.81 80 LEU A O 1
ATOM 651 N N . TRP A 1 81 ? -12.860 -6.814 2.494 1.00 97.75 81 TRP A N 1
ATOM 652 C CA . TRP A 1 81 ? -12.630 -7.850 3.499 1.00 97.75 81 TRP A CA 1
ATOM 653 C C . TRP A 1 81 ? -11.959 -7.288 4.758 1.00 97.75 81 TRP A C 1
ATOM 655 O O . TRP A 1 81 ? -12.400 -7.566 5.873 1.00 97.75 81 TRP A O 1
ATOM 665 N N . TYR A 1 82 ? -10.923 -6.460 4.606 1.00 96.38 82 TYR A N 1
ATOM 666 C CA . TYR A 1 82 ? -10.230 -5.846 5.737 1.00 96.38 82 TYR A CA 1
ATOM 667 C C . TYR A 1 82 ? -11.187 -5.009 6.591 1.00 96.38 82 TYR A C 1
ATOM 669 O O . TYR A 1 82 ? -11.243 -5.184 7.807 1.00 96.38 82 TYR A O 1
ATOM 677 N N . ASN A 1 83 ? -11.989 -4.142 5.971 1.00 95.62 83 ASN A N 1
ATOM 678 C CA . ASN A 1 83 ? -12.937 -3.295 6.692 1.00 95.62 83 ASN A CA 1
ATOM 679 C C . ASN A 1 83 ? -14.029 -4.0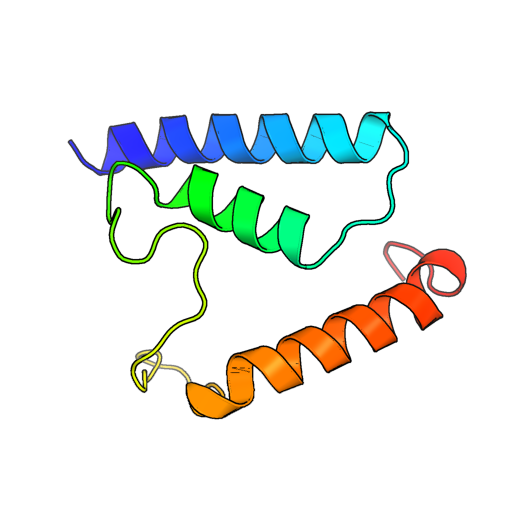99 7.404 1.00 95.62 83 ASN A C 1
ATOM 681 O O . ASN A 1 83 ? -14.452 -3.716 8.493 1.00 95.62 83 ASN A O 1
ATOM 685 N N . GLU A 1 84 ? -14.451 -5.224 6.830 1.00 96.44 84 GLU A N 1
ATOM 686 C CA . GLU A 1 84 ? -15.428 -6.120 7.446 1.00 96.44 84 GLU A CA 1
ATOM 687 C C . GLU A 1 84 ? -14.878 -6.893 8.650 1.00 96.44 84 GLU A C 1
ATOM 689 O O . GLU A 1 84 ? -15.668 -7.298 9.509 1.00 96.44 84 GLU A O 1
ATOM 694 N N . ASN A 1 85 ? -13.562 -7.123 8.709 1.00 95.69 85 ASN A N 1
ATOM 695 C CA . ASN A 1 85 ? -12.941 -8.069 9.641 1.00 95.69 85 ASN A CA 1
ATOM 696 C C . ASN A 1 85 ? -11.985 -7.441 10.666 1.00 95.69 85 ASN A C 1
ATOM 698 O O . ASN A 1 85 ? -11.732 -8.067 11.694 1.00 95.69 85 ASN A O 1
ATOM 702 N N . LYS A 1 86 ? -11.493 -6.216 10.442 1.00 92.44 86 LYS A N 1
ATOM 703 C CA . LYS A 1 86 ? -10.479 -5.554 11.289 1.00 92.44 86 LYS A CA 1
ATOM 704 C C . LYS A 1 86 ? -10.842 -5.449 12.776 1.00 92.44 86 LYS A C 1
ATOM 706 O O . LYS A 1 86 ? -9.947 -5.439 13.609 1.00 92.44 86 LYS A O 1
ATOM 711 N N . ASP A 1 87 ? -12.137 -5.397 13.096 1.00 93.69 87 ASP A N 1
ATOM 712 C CA . ASP A 1 87 ? -12.648 -5.296 14.472 1.00 93.69 87 ASP A CA 1
ATOM 713 C C . ASP A 1 87 ? -13.233 -6.629 14.993 1.00 93.69 87 ASP A C 1
ATOM 715 O O . ASP A 1 87 ? -13.700 -6.703 16.128 1.00 93.69 87 ASP A O 1
ATOM 719 N N . LYS A 1 88 ? -13.250 -7.679 14.158 1.00 95.25 88 LYS A N 1
ATOM 720 C CA . LYS A 1 88 ? -13.833 -8.997 14.477 1.00 95.25 88 LYS A CA 1
ATOM 721 C C . LYS A 1 88 ? -12.777 -10.065 14.721 1.00 95.25 88 LYS A C 1
ATOM 723 O O . LYS A 1 88 ? -12.999 -10.968 15.522 1.00 95.25 88 LYS A O 1
ATOM 728 N N . LEU A 1 89 ? -11.669 -9.994 13.990 1.00 94.44 89 LEU A N 1
ATOM 729 C CA . LEU A 1 89 ? -10.578 -10.952 14.099 1.00 94.44 89 LEU A CA 1
ATOM 730 C C . LEU A 1 89 ? -9.600 -10.506 15.179 1.00 94.44 89 LEU A C 1
ATOM 732 O O . LEU A 1 89 ? -9.332 -9.312 15.333 1.00 94.44 89 LEU A O 1
ATOM 736 N N . HIS A 1 90 ? -9.055 -11.464 15.926 1.00 94.19 90 HIS A N 1
ATOM 737 C CA . HIS A 1 90 ? -7.992 -11.142 16.858 1.00 94.19 90 HIS A CA 1
ATOM 738 C C . HIS A 1 90 ? -6.718 -10.817 16.047 1.00 94.19 90 HIS A C 1
ATOM 740 O O . HIS A 1 90 ? -6.412 -11.511 15.079 1.00 94.19 90 HIS A O 1
ATOM 746 N N . PRO A 1 91 ? -5.933 -9.780 16.401 1.00 89.44 91 PRO A N 1
ATOM 747 C CA . PRO A 1 91 ? -4.824 -9.311 15.558 1.00 89.44 91 PRO A CA 1
ATOM 748 C C . PRO A 1 91 ? -3.729 -10.346 15.249 1.00 89.44 91 PRO A C 1
ATOM 750 O O . PRO A 1 91 ? -2.940 -10.142 14.331 1.00 89.44 91 PRO A O 1
ATOM 753 N N . LEU A 1 92 ? -3.649 -11.420 16.039 1.00 88.75 92 LEU A N 1
ATOM 754 C CA . LEU A 1 92 ? -2.649 -12.488 15.909 1.00 88.75 92 LEU A CA 1
ATOM 755 C C . LEU A 1 92 ? -3.242 -13.902 15.792 1.00 88.75 92 LEU A C 1
ATOM 757 O O . LEU A 1 92 ? -2.478 -14.827 15.528 1.00 88.75 92 LEU A O 1
ATOM 761 N N . TYR A 1 93 ? -4.548 -14.083 16.030 1.00 67.56 93 TYR A N 1
ATOM 762 C CA . TYR A 1 93 ? -5.176 -15.406 16.167 1.00 67.56 93 TYR A CA 1
ATOM 763 C C . TYR A 1 93 ? -6.533 -15.471 15.470 1.00 67.56 93 TYR A C 1
ATOM 765 O O . TYR A 1 93 ? -7.262 -14.456 15.506 1.00 67.56 93 TYR A O 1
#

Nearest PDB structures (foldseek):
  4u07-assembly1_A  TM=9.064E-01  e=7.466E-04  Homo sapiens
  4u0s-assembly1_A  TM=9.053E-01  e=9.019E-04  Homo sapiens
  6i7k-assembly1_A  TM=9.064E-01  e=1.920E-03  Homo sapiens
  7b80-assembly1_A  TM=9.038E-01  e=2.471E-03  Homo sapiens

Secondary structure (DSSP, 8-state):
-HHHHHHHHHHHHHHHHHHHHHTTPPP-HHHHHHHHHHHHTTT-TTTTTS---S----TT-S--PPPGGGHHHHHHHHHHHHHHHTTTS-S--

Foldseek 3Di:
DVVVLQVVLLVVLVVLVVVCVVVVHDDDLQNVLQSQLSNCPPPDNVCRSHQDPQFDDDPPDPDGDDHRVCVVVVVVVVSVVCVVPVVPDDPVD

Radius of gyration: 15.36 Å; Cα contacts (8 Å, |Δi|>4): 64; chains: 1; bounding box: 40×30×34 Å

Solvent-accessible surface area (backbone atoms only — not comparable to full-atom values): 5557 Å² total; per-residue (Å²): 115,66,69,60,50,45,54,53,18,45,52,51,27,51,51,52,53,51,52,40,56,76,66,71,52,82,86,46,73,67,54,52,30,49,40,44,21,40,47,28,50,92,80,42,63,91,57,33,45,56,80,64,82,62,82,68,77,52,88,96,51,90,65,70,66,76,55,31,88,46,44,66,58,54,50,50,52,50,51,52,52,45,72,74,34,69,89,71,53,54,97,90,99